Protein AF-X1M6H2-F1 (afdb_monomer)

Foldseek 3Di:
DDDLVVLLVVLVVQLVVCVVVVVNVSVVVSLVSNVVSLVPDPDHDDRPCVVVVVVVVVVVD

Organism: NCBI:txid412755

Mean predicted aligned error: 2.7 Å

Secondary structure (DSSP, 8-state):
---HHHHHHHHHHHHHHHHHTT-HHHHHHHHHHHHHHHHH-SS----TTHHHHHHHHHHH-

pLDDT: mean 95.64, std 6.34, range [60.59, 98.62]

Solvent-accessible surface area (backbone atoms only — not comparable to full-atom values): 3520 Å² total; per-residue (Å²): 129,87,49,72,65,58,54,33,52,52,22,49,53,50,17,52,54,20,51,80,68,73,34,58,70,52,18,53,52,23,47,51,50,27,52,51,48,43,69,74,42,93,74,73,70,81,70,85,60,50,65,59,55,53,51,52,57,64,71,76,106

Sequence (61 aa):
MATIKELKEEAHEKAIDSLARYKFMMFGYWAAIWVYLNQVDTEKENNPFKSLVVKARQIQR

Radius of gyration: 12.24 Å; Cα contacts (8 Å, |Δi|>4): 39; chains: 1; bounding box: 29×24×37 Å

Structure (mmCIF, N/CA/C/O backbone):
data_AF-X1M6H2-F1
#
_entry.id   AF-X1M6H2-F1
#
loop_
_atom_site.group_PDB
_atom_site.id
_atom_site.type_symbol
_atom_site.label_atom_id
_atom_site.label_alt_id
_atom_site.label_comp_id
_atom_site.label_asym_id
_atom_site.label_entity_id
_atom_site.label_seq_id
_atom_site.pdbx_PDB_ins_code
_atom_site.Cartn_x
_atom_site.Cartn_y
_atom_site.Cartn_z
_atom_site.occupancy
_atom_site.B_iso_or_equiv
_atom_site.auth_seq_id
_atom_site.auth_comp_id
_atom_site.auth_asym_id
_atom_site.auth_atom_id
_atom_site.pdbx_PDB_model_num
ATOM 1 N N . MET A 1 1 ? -3.492 12.595 18.733 1.00 67.31 1 MET A N 1
ATOM 2 C CA . MET A 1 1 ? -3.302 11.288 18.066 1.00 67.31 1 MET A CA 1
ATOM 3 C C . MET A 1 1 ? -3.602 11.497 16.596 1.00 67.31 1 MET A C 1
ATOM 5 O O . MET A 1 1 ? -4.571 12.194 16.326 1.00 67.31 1 MET A O 1
ATOM 9 N N . ALA A 1 2 ? -2.770 10.978 15.689 1.00 84.69 2 ALA A N 1
ATOM 10 C CA . ALA A 1 2 ? -3.049 11.050 14.254 1.00 84.69 2 ALA A CA 1
ATOM 11 C C . ALA A 1 2 ? -4.337 10.280 13.923 1.00 84.6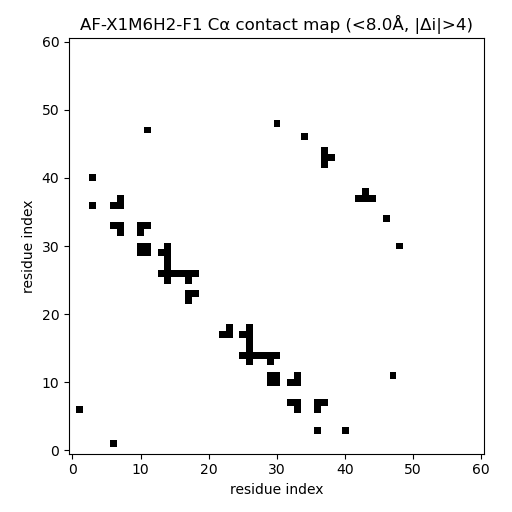9 2 ALA A C 1
ATOM 13 O O . ALA A 1 2 ? -4.631 9.250 14.537 1.00 84.69 2 ALA A O 1
ATOM 14 N N . THR A 1 3 ? -5.112 10.801 12.984 1.00 96.00 3 THR A N 1
ATOM 15 C CA . THR A 1 3 ? -6.334 10.186 12.464 1.00 96.00 3 THR A CA 1
ATOM 16 C C . THR A 1 3 ? -6.001 9.009 11.544 1.00 96.00 3 THR A C 1
ATOM 18 O O . THR A 1 3 ? -4.920 8.948 10.959 1.00 96.00 3 THR A O 1
ATOM 21 N N . ILE A 1 4 ? -6.940 8.072 11.358 1.00 96.81 4 ILE A N 1
ATOM 22 C CA . ILE A 1 4 ? -6.752 6.960 10.405 1.00 96.81 4 ILE A CA 1
ATOM 23 C C . ILE A 1 4 ? -6.499 7.495 8.989 1.00 96.81 4 ILE A C 1
ATOM 25 O O . ILE A 1 4 ? -5.683 6.937 8.259 1.00 96.81 4 ILE A O 1
ATOM 29 N N . LYS A 1 5 ? -7.140 8.611 8.624 1.00 96.88 5 LYS A N 1
ATOM 30 C CA . LYS A 1 5 ? -6.925 9.289 7.346 1.00 96.88 5 LYS A CA 1
ATOM 31 C C . LYS A 1 5 ? -5.473 9.739 7.163 1.00 96.88 5 LYS A C 1
ATOM 33 O O . LYS A 1 5 ? -4.868 9.388 6.157 1.00 96.88 5 LYS A O 1
ATOM 38 N N . GLU A 1 6 ? -4.904 10.442 8.141 1.00 97.69 6 GLU A N 1
ATOM 39 C CA . GLU A 1 6 ? -3.499 10.881 8.097 1.00 97.69 6 GLU A CA 1
ATOM 40 C C . GLU A 1 6 ? -2.537 9.684 8.032 1.00 97.69 6 GLU A C 1
ATOM 42 O O . GLU A 1 6 ? -1.570 9.704 7.277 1.00 97.69 6 GLU A O 1
ATOM 47 N N . LEU A 1 7 ? -2.833 8.597 8.755 1.00 98.25 7 LEU A N 1
ATOM 48 C CA . LEU A 1 7 ? -2.026 7.373 8.702 1.00 98.25 7 LEU A CA 1
ATOM 49 C C . LEU A 1 7 ? -2.100 6.677 7.331 1.00 98.25 7 LEU A C 1
ATOM 51 O O . LEU A 1 7 ? -1.098 6.134 6.859 1.00 98.25 7 LEU A O 1
ATOM 55 N N . LYS A 1 8 ? -3.271 6.679 6.677 1.00 98.31 8 LYS A N 1
ATOM 56 C CA . LYS A 1 8 ? -3.420 6.185 5.299 1.00 98.31 8 LYS A CA 1
ATOM 57 C C . LYS A 1 8 ? -2.616 7.055 4.336 1.00 98.31 8 LYS A C 1
ATOM 59 O O . LYS A 1 8 ? -1.903 6.516 3.497 1.00 98.31 8 LYS A O 1
ATOM 64 N N . GLU A 1 9 ? -2.693 8.374 4.460 1.00 98.19 9 GLU A N 1
ATOM 65 C CA . GLU A 1 9 ? -1.933 9.297 3.613 1.00 98.19 9 GLU A CA 1
ATOM 66 C C . GLU A 1 9 ? -0.420 9.074 3.759 1.00 98.19 9 GLU A C 1
ATOM 68 O O . GLU A 1 9 ? 0.264 8.843 2.762 1.00 98.19 9 GLU A O 1
ATOM 73 N N . GLU A 1 10 ? 0.080 8.965 4.991 1.00 98.50 10 GLU A N 1
ATOM 74 C CA . GLU A 1 10 ? 1.488 8.661 5.262 1.00 98.50 10 GLU A CA 1
ATOM 75 C C . GLU A 1 10 ? 1.919 7.313 4.654 1.00 98.50 10 GLU A C 1
ATOM 77 O O . GLU A 1 10 ? 2.966 7.210 4.003 1.00 98.50 10 GLU A O 1
ATOM 82 N N . ALA A 1 11 ? 1.118 6.258 4.839 1.00 98.56 11 ALA A N 1
ATOM 83 C CA . ALA A 1 11 ? 1.412 4.946 4.269 1.00 98.56 11 ALA A CA 1
ATOM 84 C C . ALA A 1 11 ? 1.428 4.982 2.730 1.00 98.56 11 ALA A C 1
ATOM 86 O O . ALA A 1 11 ? 2.264 4.326 2.102 1.00 98.56 11 ALA A O 1
ATOM 87 N N . HIS A 1 12 ? 0.541 5.767 2.114 1.00 98.50 12 HIS A N 1
ATOM 88 C CA . HIS A 1 12 ? 0.514 5.965 0.669 1.00 98.50 12 HIS A CA 1
ATOM 89 C C . HIS A 1 12 ? 1.781 6.671 0.172 1.00 98.50 12 HIS A C 1
ATOM 91 O O . HIS A 1 12 ? 2.458 6.141 -0.713 1.00 98.50 12 HIS A O 1
ATOM 97 N N . GLU A 1 13 ? 2.152 7.803 0.770 1.00 98.44 13 GLU A N 1
ATOM 98 C CA . GLU A 1 13 ? 3.348 8.562 0.389 1.00 98.44 13 GLU A CA 1
ATOM 99 C C . GLU A 1 13 ? 4.622 7.722 0.508 1.00 98.44 13 GLU A C 1
ATOM 101 O O . GLU A 1 13 ? 5.426 7.662 -0.426 1.00 98.44 13 GLU A O 1
ATOM 106 N N . LYS A 1 14 ? 4.790 6.996 1.619 1.00 98.62 14 LYS A N 1
ATOM 107 C CA . LYS A 1 14 ? 5.965 6.139 1.832 1.00 98.62 14 LYS A CA 1
ATOM 108 C C . LYS A 1 14 ? 6.019 4.951 0.877 1.00 98.62 14 LYS A C 1
ATOM 110 O O . 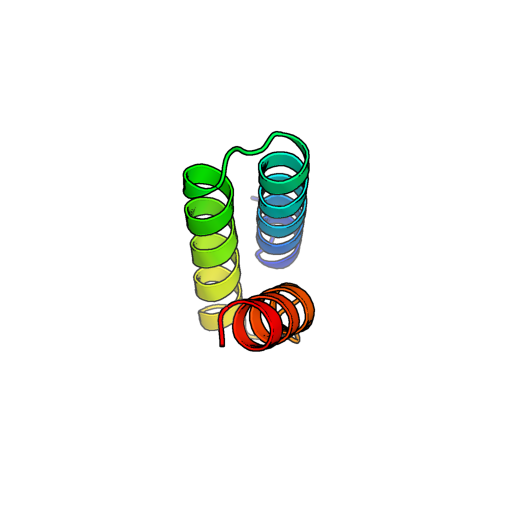LYS A 1 14 ? 7.115 4.538 0.483 1.00 98.62 14 LYS A O 1
ATOM 115 N N . ALA A 1 15 ? 4.871 4.396 0.488 1.00 98.44 15 ALA A N 1
ATOM 116 C CA . ALA A 1 15 ? 4.817 3.347 -0.524 1.00 98.44 15 ALA A CA 1
ATOM 117 C C . ALA A 1 15 ? 5.293 3.874 -1.890 1.00 98.44 15 ALA A C 1
ATOM 119 O O . ALA A 1 15 ? 6.129 3.232 -2.532 1.00 98.44 15 ALA A O 1
ATOM 120 N N . ILE A 1 16 ? 4.828 5.056 -2.309 1.00 97.94 16 ILE A N 1
ATOM 121 C CA . ILE A 1 16 ? 5.236 5.683 -3.576 1.00 97.94 16 ILE A CA 1
ATOM 122 C C . ILE A 1 16 ? 6.713 6.108 -3.553 1.00 97.94 16 ILE A C 1
ATOM 124 O O . ILE A 1 16 ? 7.442 5.797 -4.496 1.00 97.94 16 ILE A O 1
ATOM 128 N N . ASP A 1 17 ? 7.197 6.726 -2.470 1.00 98.44 17 ASP A N 1
ATOM 129 C CA . ASP A 1 17 ? 8.622 7.067 -2.312 1.00 98.44 17 ASP A CA 1
ATOM 130 C C . ASP A 1 17 ? 9.509 5.811 -2.371 1.00 98.44 17 ASP A C 1
ATOM 132 O O . ASP A 1 17 ? 10.554 5.798 -3.026 1.00 98.44 17 ASP A O 1
ATOM 136 N N . SER A 1 18 ? 9.061 4.707 -1.766 1.00 98.38 18 SER A N 1
ATOM 137 C CA . SER A 1 18 ? 9.772 3.428 -1.839 1.00 98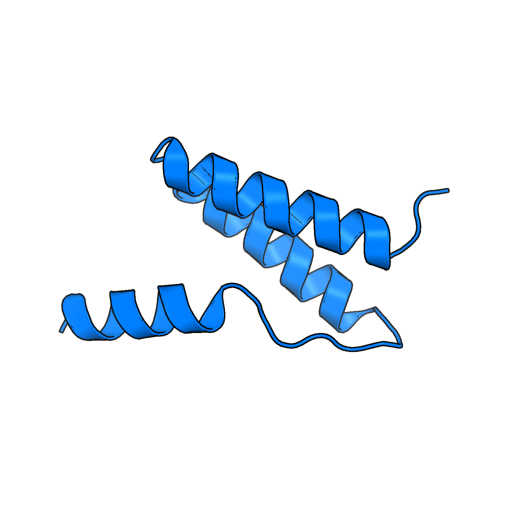.38 18 SER A CA 1
ATOM 138 C C . SER A 1 18 ? 9.864 2.897 -3.272 1.00 98.38 18 SER A C 1
ATOM 140 O O . SER A 1 18 ? 10.928 2.409 -3.663 1.00 98.38 18 SER A O 1
ATOM 142 N N . LEU A 1 19 ? 8.795 3.016 -4.071 1.00 95.38 19 LEU A N 1
ATOM 143 C CA . LEU A 1 19 ? 8.821 2.655 -5.495 1.00 95.38 19 LEU A CA 1
ATOM 144 C C . LEU A 1 19 ? 9.815 3.515 -6.277 1.00 95.38 19 LEU A C 1
ATOM 146 O O . LEU A 1 19 ? 10.624 2.967 -7.024 1.00 95.38 19 LEU A O 1
ATOM 150 N N . ALA A 1 20 ? 9.806 4.834 -6.064 1.00 96.12 20 ALA A N 1
ATOM 151 C CA . ALA A 1 20 ? 10.712 5.765 -6.740 1.00 96.12 20 ALA A CA 1
ATOM 152 C C . ALA A 1 20 ? 12.199 5.471 -6.460 1.00 96.12 20 ALA A C 1
ATOM 154 O O . ALA A 1 20 ? 13.071 5.826 -7.250 1.00 96.12 20 ALA A O 1
ATOM 155 N N . ARG A 1 21 ? 12.494 4.787 -5.348 1.00 97.62 21 ARG A N 1
ATOM 156 C CA . ARG A 1 21 ? 13.849 4.419 -4.912 1.00 97.62 21 ARG A CA 1
ATOM 157 C C . ARG A 1 21 ? 14.195 2.946 -5.136 1.00 97.62 21 ARG A C 1
ATOM 159 O O . ARG A 1 21 ? 15.172 2.474 -4.558 1.00 97.62 21 ARG A O 1
ATOM 166 N N . TYR A 1 22 ? 13.397 2.203 -5.908 1.00 96.38 22 TYR A N 1
ATOM 167 C CA . TYR A 1 22 ? 13.571 0.758 -6.135 1.00 96.38 22 TYR A CA 1
ATOM 168 C C . TYR A 1 22 ? 13.576 -0.087 -4.841 1.00 96.38 22 TYR A C 1
ATOM 170 O O . TYR A 1 22 ? 14.097 -1.202 -4.802 1.00 96.38 22 TYR A O 1
ATOM 178 N N . LYS A 1 23 ? 12.966 0.409 -3.757 1.00 98.00 23 LYS A N 1
ATOM 179 C CA . LYS A 1 23 ? 12.843 -0.299 -2.473 1.00 98.00 23 LYS A CA 1
ATOM 180 C C . LYS A 1 23 ? 11.566 -1.142 -2.442 1.00 98.00 23 LYS A C 1
ATOM 182 O O . LYS A 1 23 ? 10.662 -0.893 -1.647 1.00 98.00 23 LYS A O 1
ATOM 187 N N . PHE A 1 24 ? 11.484 -2.163 -3.293 1.00 95.12 24 PHE A N 1
ATOM 188 C CA . PHE A 1 24 ? 10.248 -2.934 -3.509 1.00 95.12 24 PHE A CA 1
ATOM 189 C C . PHE A 1 24 ? 9.689 -3.616 -2.249 1.00 95.12 24 PHE A C 1
ATOM 191 O O . PHE A 1 24 ? 8.476 -3.635 -2.051 1.00 95.12 24 PHE A O 1
ATOM 198 N N . MET A 1 25 ? 10.554 -4.109 -1.357 1.00 97.88 25 MET A N 1
ATOM 199 C CA . MET A 1 25 ? 10.113 -4.673 -0.072 1.00 97.88 25 MET A CA 1
ATOM 200 C C . MET A 1 25 ? 9.444 -3.618 0.819 1.00 97.88 25 MET A C 1
ATOM 202 O O . MET A 1 25 ? 8.439 -3.904 1.464 1.00 97.88 25 MET A O 1
ATOM 206 N N . MET A 1 26 ? 9.965 -2.385 0.823 1.00 98.38 26 MET A N 1
ATOM 207 C CA . MET A 1 26 ? 9.379 -1.280 1.588 1.00 98.38 26 MET A CA 1
ATOM 208 C C . MET A 1 26 ? 8.075 -0.794 0.960 1.00 98.38 26 MET A C 1
ATOM 210 O O . MET A 1 26 ? 7.137 -0.486 1.688 1.00 98.38 26 MET A O 1
ATOM 214 N N . PHE A 1 27 ? 7.973 -0.803 -0.373 1.00 98.00 27 PHE A N 1
ATOM 215 C CA . PHE A 1 27 ? 6.693 -0.581 -1.045 1.00 98.00 27 PHE A CA 1
ATOM 216 C C . PHE A 1 27 ? 5.638 -1.585 -0.561 1.00 98.00 27 PHE A C 1
ATOM 218 O O . PHE A 1 27 ? 4.568 -1.172 -0.123 1.00 98.00 27 PHE A O 1
ATOM 225 N N . GLY A 1 28 ? 5.951 -2.886 -0.58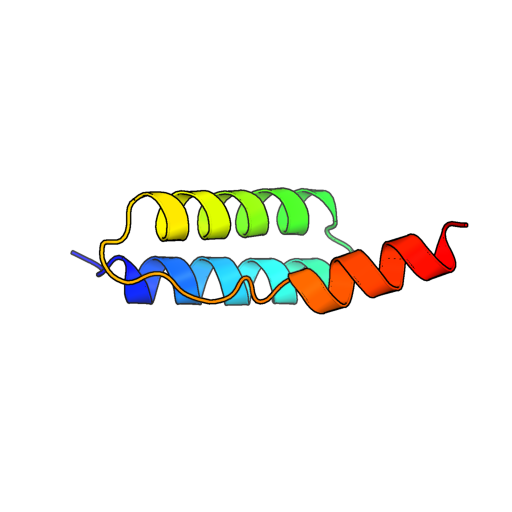1 1.00 97.19 28 GLY A N 1
ATOM 226 C CA . GLY A 1 28 ? 5.030 -3.925 -0.113 1.00 97.19 28 GLY A CA 1
ATOM 227 C C . GLY A 1 28 ? 4.625 -3.743 1.353 1.00 97.19 28 GLY A C 1
ATOM 228 O O . GLY A 1 28 ? 3.448 -3.866 1.683 1.00 97.19 28 GLY A O 1
ATOM 229 N N . TYR A 1 29 ? 5.582 -3.384 2.213 1.00 98.44 29 TYR A N 1
ATOM 230 C CA . TYR A 1 29 ? 5.348 -3.092 3.629 1.00 98.44 29 TYR A CA 1
ATOM 231 C C . TYR A 1 29 ? 4.366 -1.925 3.837 1.00 98.44 29 TYR A C 1
ATOM 233 O O . TYR A 1 29 ? 3.347 -2.089 4.507 1.00 98.44 29 TYR A O 1
ATOM 241 N N . TRP A 1 30 ? 4.620 -0.765 3.223 1.00 98.62 30 TRP A N 1
ATOM 242 C CA . TRP A 1 30 ? 3.759 0.414 3.375 1.00 98.62 30 TRP A CA 1
ATOM 243 C C . TRP A 1 30 ? 2.393 0.245 2.700 1.00 98.62 30 TRP A C 1
ATOM 245 O O . TRP A 1 30 ? 1.376 0.654 3.259 1.00 98.62 30 TRP A O 1
ATOM 255 N N . ALA A 1 31 ? 2.333 -0.437 1.552 1.00 98.38 31 ALA A N 1
ATOM 256 C CA . ALA A 1 31 ? 1.068 -0.767 0.902 1.00 98.38 31 ALA A CA 1
ATOM 257 C C . ALA A 1 31 ? 0.206 -1.708 1.763 1.00 98.38 31 ALA A C 1
ATOM 259 O O . ALA A 1 31 ? -1.009 -1.527 1.838 1.00 98.38 31 ALA A O 1
ATOM 260 N N . ALA A 1 32 ? 0.816 -2.683 2.449 1.00 98.38 32 ALA A N 1
ATOM 261 C CA . ALA A 1 32 ? 0.105 -3.560 3.379 1.00 98.38 32 ALA A CA 1
ATOM 262 C C . ALA A 1 32 ? -0.452 -2.787 4.586 1.00 98.38 32 ALA A C 1
ATOM 264 O O . ALA A 1 32 ? -1.602 -3.011 4.967 1.00 98.38 32 ALA A O 1
ATOM 265 N N . ILE A 1 33 ? 0.316 -1.838 5.137 1.00 98.50 33 ILE A N 1
ATOM 266 C CA . ILE A 1 33 ? -0.159 -0.938 6.201 1.00 98.50 33 ILE A CA 1
ATOM 267 C C . ILE A 1 33 ? -1.369 -0.134 5.726 1.00 98.50 33 ILE A C 1
ATOM 269 O O . ILE A 1 33 ? -2.386 -0.118 6.413 1.00 98.50 33 ILE A O 1
ATOM 273 N N . TRP A 1 34 ? -1.303 0.479 4.541 1.00 98.62 34 TRP A N 1
ATOM 274 C CA . TRP A 1 34 ? -2.433 1.225 3.980 1.00 98.62 34 TRP A CA 1
ATOM 275 C C . TRP A 1 34 ? -3.690 0.355 3.858 1.00 98.62 34 TRP A C 1
ATOM 277 O O . TRP A 1 34 ? -4.775 0.771 4.257 1.00 98.62 34 TRP A O 1
ATOM 287 N N . VAL A 1 35 ? -3.552 -0.876 3.344 1.00 98.31 35 VAL A N 1
ATOM 288 C CA . VAL A 1 35 ? -4.675 -1.819 3.200 1.00 98.31 35 VAL A CA 1
ATOM 289 C C . VAL A 1 35 ? -5.273 -2.171 4.559 1.00 98.31 35 VAL A C 1
ATOM 291 O O . VAL A 1 35 ? -6.495 -2.175 4.692 1.00 98.31 35 VAL A O 1
ATOM 294 N N . TYR A 1 36 ? -4.433 -2.421 5.565 1.00 98.38 36 TYR A N 1
ATOM 295 C CA . TYR A 1 36 ? -4.884 -2.692 6.927 1.00 98.38 36 TYR A CA 1
ATOM 296 C C . TYR A 1 36 ? -5.630 -1.496 7.531 1.00 98.38 36 TYR A C 1
ATOM 298 O O . TYR A 1 36 ? -6.741 -1.658 8.032 1.00 98.38 36 TYR A O 1
ATOM 306 N N . LEU A 1 37 ? -5.071 -0.287 7.422 1.00 98.31 37 LEU A N 1
ATOM 307 C CA . LEU A 1 37 ? -5.711 0.943 7.891 1.00 98.31 37 LEU A CA 1
ATOM 308 C C . LEU A 1 37 ? -7.063 1.155 7.206 1.00 98.31 37 LEU A C 1
ATOM 310 O O . LEU A 1 37 ? -8.067 1.381 7.874 1.00 98.31 37 LEU A O 1
ATOM 314 N N . ASN A 1 38 ? -7.121 0.977 5.885 1.00 98.31 38 ASN A N 1
ATOM 315 C CA . ASN A 1 38 ? -8.367 1.052 5.135 1.00 98.31 38 ASN A CA 1
ATOM 316 C C . ASN A 1 38 ? -9.357 -0.048 5.542 1.00 98.31 38 ASN A C 1
ATOM 318 O O . ASN A 1 38 ? -10.559 0.165 5.459 1.00 98.31 38 ASN A O 1
ATOM 322 N N . GLN A 1 39 ? -8.907 -1.220 6.001 1.00 97.62 39 GLN A N 1
ATOM 323 C CA . GLN A 1 39 ? -9.778 -2.291 6.496 1.00 97.62 39 GLN A CA 1
ATOM 324 C C . GLN A 1 39 ? -10.393 -1.972 7.867 1.00 97.62 39 GLN A C 1
ATOM 326 O O . GLN A 1 39 ? -11.536 -2.369 8.102 1.00 97.62 39 GLN A O 1
ATOM 331 N N . VAL A 1 40 ? -9.699 -1.233 8.733 1.00 97.12 40 VAL A N 1
ATOM 332 C CA . VAL A 1 40 ? -10.209 -0.852 10.065 1.00 97.12 40 VAL A CA 1
ATOM 333 C C . VAL A 1 40 ? -10.919 0.505 10.092 1.00 97.12 40 VAL A C 1
ATOM 335 O O . VAL A 1 40 ? -11.655 0.775 11.035 1.00 97.12 40 VAL A O 1
ATOM 338 N N . ASP A 1 41 ? -10.751 1.334 9.059 1.00 97.06 41 ASP A N 1
ATOM 339 C CA . ASP A 1 41 ? -11.464 2.608 8.918 1.00 97.06 41 ASP A CA 1
ATOM 340 C C . ASP A 1 41 ? -12.972 2.404 8.686 1.00 97.06 41 ASP A C 1
ATOM 342 O O . ASP A 1 41 ? -13.382 1.496 7.953 1.00 97.06 41 ASP A O 1
ATOM 346 N N . THR A 1 42 ? -13.809 3.266 9.257 1.00 96.31 42 THR A N 1
ATOM 347 C CA . THR A 1 42 ? -15.237 3.338 8.923 1.00 96.31 42 THR A CA 1
ATOM 348 C C . THR A 1 42 ? -15.462 3.934 7.534 1.00 96.31 42 THR A C 1
ATOM 350 O O . THR A 1 42 ? -16.425 3.566 6.863 1.00 96.31 42 THR A O 1
ATOM 353 N N . GLU A 1 43 ? -14.557 4.800 7.070 1.00 95.38 43 GLU A N 1
ATOM 354 C CA . GLU A 1 43 ? -14.603 5.418 5.744 1.00 95.38 43 GLU A CA 1
ATOM 355 C C . GLU A 1 43 ? -13.622 4.726 4.787 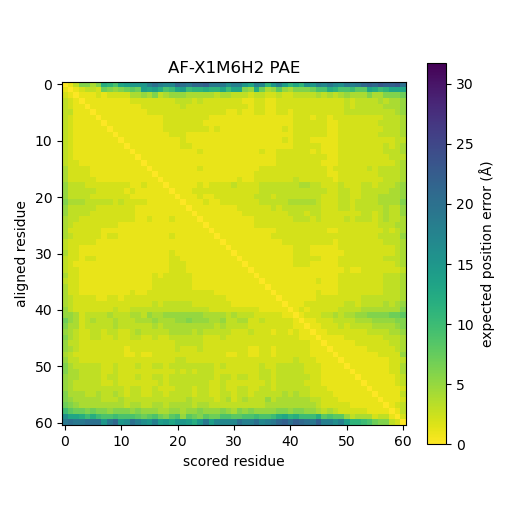1.00 95.38 43 GLU A C 1
ATOM 357 O O . GLU A 1 43 ? -12.408 4.951 4.802 1.00 95.38 43 GLU A O 1
ATOM 362 N N . LYS A 1 44 ? -14.154 3.841 3.937 1.00 95.62 44 LYS A N 1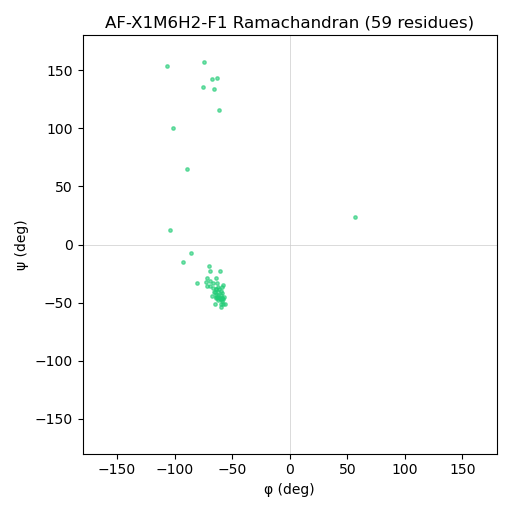
ATOM 363 C CA . LYS A 1 44 ? -13.353 3.093 2.961 1.00 95.62 44 LYS A CA 1
ATOM 364 C C . LYS A 1 44 ? -12.945 3.966 1.779 1.00 95.62 44 LYS A C 1
ATOM 366 O O . LYS A 1 44 ? -13.777 4.614 1.152 1.00 95.62 44 LYS A O 1
ATOM 371 N N . GLU A 1 45 ? -11.681 3.858 1.396 1.00 96.25 45 GLU A N 1
ATOM 372 C CA . GLU A 1 45 ? -11.128 4.444 0.179 1.00 96.25 45 GLU A CA 1
ATOM 373 C C . GLU A 1 45 ? -10.852 3.378 -0.888 1.00 96.25 45 GLU A C 1
ATOM 375 O O . GLU A 1 45 ? -10.587 2.203 -0.598 1.00 96.25 45 GLU A O 1
ATOM 380 N N . ASN A 1 46 ? -10.875 3.806 -2.152 1.00 97.00 46 ASN A N 1
ATOM 381 C CA . ASN A 1 46 ? -10.398 2.988 -3.261 1.00 97.00 46 ASN A CA 1
ATOM 382 C C . ASN A 1 46 ? -8.887 2.768 -3.127 1.00 97.00 46 ASN A C 1
ATOM 384 O O . ASN A 1 46 ? -8.143 3.716 -2.906 1.00 97.00 46 ASN A O 1
ATOM 388 N N . ASN A 1 47 ? -8.425 1.526 -3.306 1.00 96.50 47 ASN A N 1
ATOM 389 C CA . ASN A 1 47 ? -7.004 1.200 -3.181 1.00 96.50 47 ASN A CA 1
ATOM 390 C C . ASN A 1 47 ? -6.157 1.967 -4.224 1.00 96.50 47 ASN A C 1
ATOM 392 O O . ASN A 1 47 ? -6.291 1.678 -5.422 1.00 96.50 47 ASN A O 1
ATOM 396 N N . PRO A 1 48 ? -5.255 2.874 -3.797 1.00 97.62 48 PRO A N 1
ATOM 397 C CA . PRO A 1 48 ? -4.484 3.725 -4.701 1.00 97.62 48 PRO A CA 1
ATOM 398 C C . PRO A 1 48 ? -3.450 2.938 -5.519 1.00 97.62 48 PRO A C 1
ATOM 400 O O . PRO A 1 48 ? -3.084 3.341 -6.619 1.00 97.62 48 PRO A O 1
ATOM 403 N N . PHE A 1 49 ? -3.020 1.766 -5.046 1.00 96.94 49 PHE A N 1
ATOM 404 C CA . PHE A 1 49 ? -2.014 0.933 -5.712 1.00 96.94 49 PHE A CA 1
ATOM 405 C C . PHE A 1 49 ? -2.601 -0.002 -6.777 1.00 96.94 49 PHE A C 1
ATOM 407 O O . PHE A 1 49 ? -1.859 -0.677 -7.495 1.00 96.94 49 PHE A O 1
ATOM 414 N N . LYS A 1 50 ? -3.933 -0.086 -6.889 1.00 96.00 50 LYS A N 1
ATOM 415 C CA . LYS A 1 50 ? -4.613 -1.067 -7.748 1.00 96.00 50 LYS A CA 1
ATOM 416 C C . LYS A 1 50 ? -4.193 -0.952 -9.214 1.00 96.00 50 LYS A C 1
ATOM 418 O O . LYS A 1 50 ? -3.902 -1.970 -9.838 1.00 96.00 50 LYS A O 1
ATOM 423 N N . SER A 1 51 ? -4.160 0.262 -9.761 1.00 95.25 51 SER A N 1
ATOM 424 C CA . SER A 1 51 ? -3.790 0.508 -11.162 1.00 95.25 51 SER A CA 1
ATOM 425 C C . SER A 1 51 ? -2.351 0.068 -11.453 1.00 95.25 51 SER A C 1
ATOM 427 O O . SER A 1 51 ? -2.120 -0.644 -12.431 1.00 95.25 51 SER A O 1
ATOM 429 N N . LEU A 1 52 ? -1.413 0.412 -10.563 1.00 93.81 52 LEU A N 1
ATOM 430 C CA . LEU A 1 52 ? -0.005 0.015 -10.638 1.00 93.81 52 LEU A CA 1
ATOM 431 C C . LEU A 1 52 ? 0.146 -1.510 -10.670 1.00 93.81 52 LEU A C 1
ATOM 433 O O . LEU A 1 52 ? 0.777 -2.052 -11.575 1.00 93.81 52 LEU A O 1
ATOM 437 N N . VAL A 1 53 ? -0.480 -2.215 -9.723 1.00 92.38 53 VAL A N 1
ATOM 438 C CA . VAL A 1 53 ? -0.381 -3.681 -9.622 1.00 92.38 53 VAL A CA 1
ATOM 439 C C . VAL A 1 53 ? -1.033 -4.375 -10.818 1.00 92.38 53 VAL A C 1
ATOM 441 O O . VAL A 1 53 ? -0.481 -5.342 -11.345 1.00 92.38 53 VAL A O 1
ATOM 444 N N . VAL A 1 54 ? -2.191 -3.890 -11.278 1.00 95.75 54 VAL A N 1
ATOM 445 C CA . VAL A 1 54 ? -2.851 -4.426 -12.479 1.00 95.75 54 VAL A CA 1
ATOM 446 C C . VAL A 1 54 ? -1.951 -4.262 -13.699 1.00 95.75 54 VAL A C 1
ATOM 448 O O . VAL A 1 54 ? -1.765 -5.227 -14.441 1.00 95.75 54 VAL A O 1
ATOM 451 N N . LYS A 1 55 ? -1.344 -3.084 -13.886 1.00 95.56 55 LYS A N 1
ATOM 452 C CA . LYS A 1 55 ? -0.439 -2.840 -15.010 1.00 95.56 55 LYS A CA 1
ATOM 453 C C . LYS A 1 55 ? 0.808 -3.722 -14.938 1.00 95.56 55 LYS A C 1
ATOM 455 O O . LYS A 1 55 ? 1.179 -4.316 -15.945 1.00 95.56 55 LYS A O 1
ATOM 460 N N . ALA A 1 56 ? 1.409 -3.872 -13.758 1.00 92.25 56 ALA A N 1
ATOM 4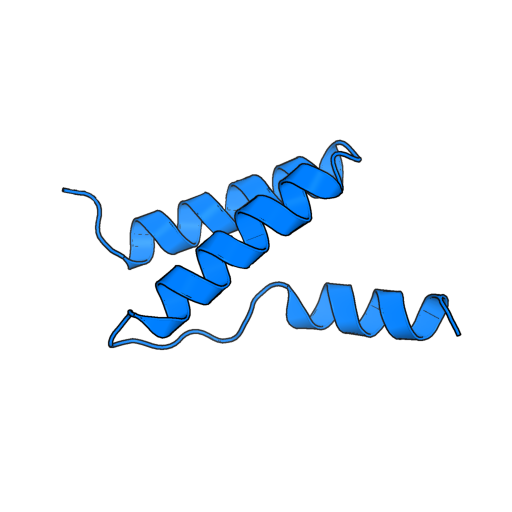61 C CA . ALA A 1 56 ? 2.558 -4.755 -13.560 1.00 92.25 56 ALA A CA 1
ATOM 462 C C . ALA A 1 56 ? 2.225 -6.219 -13.903 1.00 92.25 56 ALA A C 1
ATOM 464 O O . ALA A 1 56 ? 2.976 -6.871 -14.623 1.00 92.25 56 ALA A O 1
ATOM 465 N N . ARG A 1 57 ? 1.058 -6.719 -13.471 1.00 94.75 57 ARG A N 1
ATOM 466 C CA . ARG A 1 57 ? 0.587 -8.077 -13.805 1.00 94.75 57 ARG A CA 1
ATOM 467 C C . ARG A 1 57 ? 0.356 -8.294 -15.298 1.00 94.75 57 ARG A C 1
ATOM 469 O O . ARG A 1 57 ? 0.530 -9.412 -15.767 1.00 94.75 57 ARG A O 1
ATOM 476 N N . GLN A 1 58 ? -0.064 -7.261 -16.027 1.00 96.00 58 GLN A N 1
ATOM 477 C CA . GLN A 1 58 ? -0.215 -7.330 -17.483 1.00 96.00 58 GLN A CA 1
ATOM 478 C C . GLN A 1 58 ? 1.132 -7.424 -18.206 1.00 96.00 58 GLN A C 1
ATOM 480 O O . GLN A 1 58 ? 1.182 -8.036 -19.260 1.00 96.00 58 GLN A O 1
ATOM 485 N N . ILE A 1 59 ? 2.193 -6.820 -17.657 1.00 95.44 59 ILE A N 1
ATOM 486 C CA . ILE A 1 59 ? 3.548 -6.847 -18.238 1.00 95.44 59 ILE A CA 1
ATOM 487 C C . ILE A 1 59 ? 4.277 -8.157 -17.909 1.00 95.44 59 ILE A C 1
ATOM 489 O O . ILE A 1 59 ? 5.086 -8.622 -18.699 1.00 95.44 59 ILE A O 1
ATOM 493 N N . GLN A 1 60 ? 4.020 -8.743 -16.735 1.00 88.44 60 GLN A N 1
ATOM 494 C CA . GLN A 1 60 ? 4.666 -9.989 -16.299 1.00 88.44 60 GLN A CA 1
ATOM 495 C C . GLN A 1 60 ? 4.211 -11.232 -17.092 1.00 88.44 60 GLN A C 1
ATOM 497 O O . GLN A 1 60 ? 4.872 -12.265 -17.018 1.00 88.44 60 GLN A O 1
ATOM 502 N N . ARG A 1 61 ? 3.069 -11.160 -17.785 1.00 60.59 61 ARG A N 1
ATOM 503 C CA . ARG A 1 61 ? 2.506 -12.254 -18.589 1.00 60.59 61 ARG A CA 1
ATOM 504 C C . ARG A 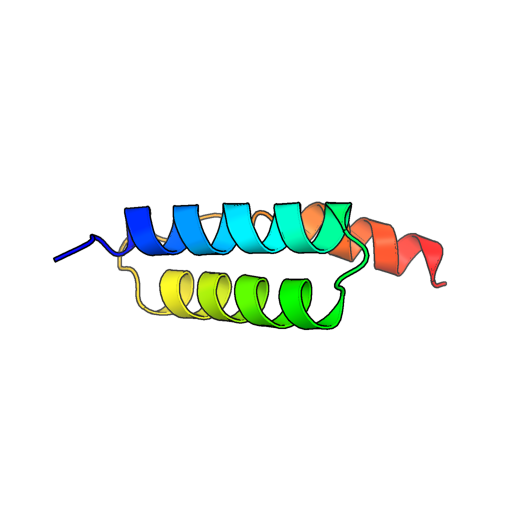1 61 ? 2.996 -12.194 -20.025 1.00 60.59 61 ARG A C 1
ATOM 506 O O . ARG A 1 61 ? 3.207 -13.290 -20.579 1.00 60.59 6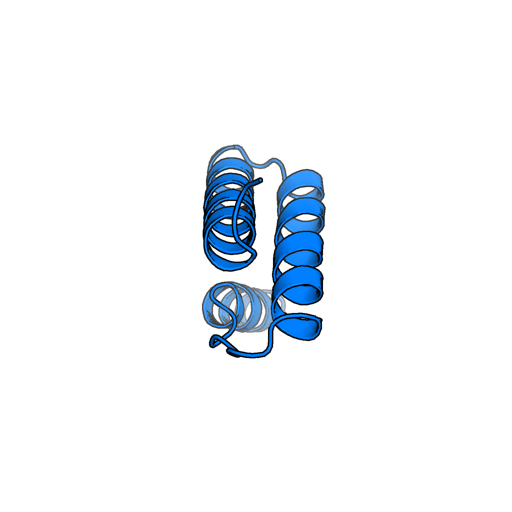1 ARG A O 1
#

Nearest PDB structures (foldseek):
  5l0y-assembly5_H  TM=4.401E-01  e=9.398E+00  Thermochaetoides thermophila DSM 1495